Protein AF-A0A7S0C052-F1 (afdb_monomer_lite)

Sequence (127 aa):
AEIGPYPDGGSNPVVGLGNVLLSPSGTVQAVALDDGVLMFHAMLEGLEPNCVKCGVHIHEGVESCDDADGIGDHWFETLETVDRIDPWATEKSTYSTDDSGKADHRFYVYNGYDYEDNLDHVIVVHG

Organism: NCBI:txid420281

Secondary structure (DSSP, 8-state):
----PPP-SSS---SSSSS-----EEEEEEEE-GGGEEEEEEEEESSPTT-SSEEEEEES--S-SS-GGGT-SB-----TTS----GGGSTTSEE---TTS-EEEEEEEE-S--TGGGSSPEEEE--

Foldseek 3Di:
DADFAQADPDDDDDDEDPDDDFGKHDDWDWDFDPQQKTKIWDWIASAYAFDDFWAKFWFPAQADSNDNVRRHGGQADDDPVDPDDDQRPDSQRGWTHHRRRTTTDIGMTRRRDGPVSRHRIDMHIGD

pLDDT: mean 78.45, std 17.57, range [34.09, 95.25]

Structure (mmCIF, N/CA/C/O backbone):
data_AF-A0A7S0C052-F1
#
_entry.id   AF-A0A7S0C052-F1
#
loop_
_atom_site.group_PDB
_atom_site.id
_atom_site.type_symbol
_atom_site.label_atom_id
_atom_site.label_alt_id
_atom_site.label_comp_id
_atom_site.label_asym_id
_atom_site.label_entity_id
_atom_site.label_seq_id
_atom_site.pdbx_PDB_ins_code
_atom_site.Cartn_x
_atom_site.Cartn_y
_atom_site.Cartn_z
_atom_site.occupancy
_atom_site.B_iso_or_equiv
_atom_site.auth_seq_id
_atom_site.auth_comp_id
_atom_site.auth_asym_id
_atom_site.auth_atom_id
_atom_site.pdbx_PDB_model_num
ATOM 1 N N . ALA A 1 1 ? 4.801 -10.455 3.464 1.00 45.28 1 ALA A N 1
ATOM 2 C CA . ALA A 1 1 ? 5.166 -9.300 4.297 1.00 45.28 1 ALA A CA 1
ATOM 3 C C . ALA A 1 1 ? 4.526 -9.467 5.667 1.00 45.28 1 ALA A C 1
ATOM 5 O O . ALA A 1 1 ? 3.357 -9.845 5.729 1.00 45.28 1 ALA A O 1
ATOM 6 N N . GLU A 1 2 ? 5.291 -9.269 6.738 1.00 40.38 2 GLU A N 1
ATOM 7 C CA . GLU A 1 2 ? 4.718 -9.092 8.075 1.00 40.38 2 GLU A CA 1
ATOM 8 C C . GLU A 1 2 ? 4.152 -7.672 8.179 1.00 40.38 2 GLU A C 1
ATOM 10 O O . GLU A 1 2 ? 4.703 -6.743 7.595 1.00 40.38 2 GLU A O 1
ATOM 15 N N . ILE A 1 3 ? 3.014 -7.517 8.856 1.00 44.84 3 ILE A N 1
ATOM 16 C CA . ILE A 1 3 ? 2.406 -6.208 9.106 1.00 44.84 3 ILE A CA 1
ATOM 17 C C . ILE A 1 3 ? 2.818 -5.786 10.507 1.00 44.84 3 ILE A C 1
ATOM 19 O O . ILE A 1 3 ? 2.492 -6.478 11.472 1.00 44.84 3 ILE A O 1
ATOM 23 N N . GLY A 1 4 ? 3.498 -4.651 10.606 1.00 44.56 4 GLY A N 1
ATOM 24 C CA . GLY A 1 4 ? 3.845 -4.005 11.865 1.00 44.56 4 GLY A CA 1
ATOM 25 C C . GLY A 1 4 ? 3.458 -2.524 11.843 1.00 44.56 4 GLY A C 1
ATOM 26 O O . GLY A 1 4 ? 3.250 -1.964 10.764 1.00 44.56 4 GLY A O 1
ATOM 27 N N . PRO A 1 5 ? 3.315 -1.881 13.015 1.00 48.06 5 PRO A N 1
ATOM 28 C CA . PRO A 1 5 ? 3.199 -0.427 13.080 1.00 48.06 5 PRO A CA 1
ATOM 29 C C . PRO A 1 5 ? 4.426 0.224 12.425 1.00 48.06 5 PRO A C 1
ATOM 31 O O . PRO A 1 5 ? 5.529 -0.303 12.551 1.00 48.06 5 PRO A O 1
ATOM 34 N N . TYR A 1 6 ? 4.237 1.362 11.743 1.00 50.16 6 TYR A N 1
ATOM 35 C CA . TYR A 1 6 ? 5.368 2.123 11.211 1.00 50.16 6 TYR A CA 1
ATOM 36 C C . TYR A 1 6 ? 6.294 2.519 12.374 1.00 50.16 6 TYR A C 1
ATOM 38 O O . TYR A 1 6 ? 5.812 3.131 13.332 1.00 50.16 6 TYR A O 1
ATOM 46 N N . PRO A 1 7 ? 7.585 2.175 12.317 1.00 50.94 7 PRO A N 1
ATOM 47 C CA . PRO A 1 7 ? 8.545 2.506 13.353 1.00 50.94 7 PRO A CA 1
ATOM 48 C C . PRO A 1 7 ? 8.723 4.021 13.370 1.00 50.94 7 PRO A C 1
ATOM 50 O O . PRO A 1 7 ? 8.996 4.662 12.362 1.00 50.94 7 PRO A O 1
ATOM 53 N N . ASP A 1 8 ? 8.498 4.628 14.520 1.00 54.22 8 ASP A N 1
ATOM 54 C CA . ASP A 1 8 ? 8.574 6.062 14.726 1.00 54.22 8 ASP A CA 1
ATOM 55 C C . ASP A 1 8 ? 10.021 6.450 15.065 1.00 54.22 8 ASP A C 1
ATOM 57 O O . ASP A 1 8 ? 10.508 6.246 16.180 1.00 54.22 8 ASP A O 1
ATOM 61 N N . GLY A 1 9 ? 10.724 6.999 14.068 1.00 43.94 9 GLY A N 1
ATOM 62 C CA . GLY A 1 9 ? 12.088 7.527 14.160 1.00 43.94 9 GLY A CA 1
ATOM 63 C C . GLY A 1 9 ? 12.183 8.723 15.111 1.00 43.94 9 GLY A C 1
ATOM 64 O O . GLY A 1 9 ? 12.281 9.873 14.693 1.00 43.94 9 GLY A O 1
ATOM 65 N N . GLY A 1 10 ? 12.138 8.449 16.415 1.00 35.25 10 GLY A N 1
ATOM 66 C CA . GLY A 1 10 ? 12.332 9.423 17.485 1.00 35.25 10 GLY A CA 1
ATOM 67 C C . GLY A 1 10 ? 11.076 9.709 18.309 1.00 35.25 10 GLY A C 1
ATOM 68 O O . GLY A 1 10 ? 10.220 10.495 17.924 1.00 35.25 10 GLY A O 1
ATOM 69 N N . SER A 1 11 ? 11.050 9.153 19.526 1.00 34.09 11 SER A N 1
ATOM 70 C CA . SER A 1 11 ? 10.137 9.488 20.635 1.00 34.09 11 SER A CA 1
ATOM 71 C C . SER A 1 11 ? 8.634 9.473 20.310 1.00 34.09 11 SER A C 1
ATOM 73 O O . SER A 1 11 ? 8.042 10.517 20.054 1.00 34.09 11 SER A O 1
ATOM 75 N N . ASN A 1 12 ? 8.022 8.292 20.460 1.00 36.22 12 ASN A N 1
ATOM 76 C CA . ASN A 1 12 ? 6.583 8.061 20.674 1.00 36.22 12 ASN A CA 1
ATOM 77 C C . ASN A 1 12 ? 5.892 9.231 21.430 1.00 36.22 12 ASN A C 1
ATOM 79 O O . ASN A 1 12 ? 6.453 9.751 22.405 1.00 36.22 12 ASN A O 1
ATOM 83 N N . PRO A 1 13 ? 4.637 9.575 21.087 1.00 46.03 13 PRO A N 1
ATOM 84 C CA . PRO A 1 13 ? 3.586 8.568 21.074 1.00 46.03 13 PRO A CA 1
ATOM 85 C C . PRO A 1 13 ? 2.704 8.576 19.814 1.00 46.03 13 PRO A C 1
ATOM 87 O O . PRO A 1 13 ? 2.248 9.632 19.396 1.00 46.03 13 PRO A O 1
ATOM 90 N N . VAL A 1 14 ? 2.300 7.379 19.377 1.00 42.34 14 VAL A N 1
ATOM 91 C CA . VAL A 1 14 ? 0.895 7.098 19.020 1.00 42.34 14 VAL A CA 1
ATOM 92 C C . VAL A 1 14 ? 0.396 7.674 17.684 1.00 42.34 14 VAL A C 1
ATOM 94 O O . VAL A 1 14 ? 0.120 8.862 17.543 1.00 42.34 14 VAL A O 1
ATOM 97 N N . VAL A 1 15 ? 0.115 6.781 16.735 1.00 43.28 15 VAL A N 1
ATOM 98 C CA . VAL A 1 15 ? -0.921 7.036 15.727 1.00 43.28 15 VAL A CA 1
ATOM 99 C C . VAL A 1 15 ? -2.267 6.849 16.429 1.00 43.28 15 VAL A C 1
ATOM 101 O O . VAL A 1 15 ? -2.585 5.751 16.877 1.00 43.28 15 VAL A O 1
ATOM 104 N N . GLY A 1 16 ? -2.997 7.941 16.636 1.00 38.16 16 GLY A N 1
ATOM 105 C CA . GLY A 1 16 ? -4.304 7.959 17.287 1.00 38.16 16 GLY A CA 1
ATOM 106 C C . GLY A 1 16 ? -4.496 9.189 18.170 1.00 38.16 16 GLY A C 1
ATOM 107 O O . GLY A 1 16 ? -3.617 9.591 18.933 1.00 38.16 16 GLY A O 1
ATOM 108 N N . LEU A 1 17 ? -5.672 9.803 18.101 1.00 40.25 17 LEU A N 1
ATOM 109 C CA . LEU A 1 17 ? -6.071 10.890 18.996 1.00 40.25 17 LEU A CA 1
ATOM 110 C C . LEU A 1 17 ? -5.983 10.465 20.484 1.00 40.25 17 LEU A C 1
ATOM 112 O O . LEU A 1 17 ? -6.937 9.960 21.066 1.00 40.25 17 LEU A O 1
ATOM 116 N N . GLY A 1 18 ? -4.831 10.723 21.112 1.00 39.97 18 GLY A N 1
ATOM 117 C CA . GLY A 1 18 ? -4.576 10.613 22.550 1.00 39.97 18 GLY A CA 1
ATOM 118 C C . GLY A 1 18 ? -4.208 9.214 23.046 1.00 39.97 18 GLY A C 1
ATOM 119 O O . GLY A 1 18 ? -5.084 8.402 23.266 1.00 39.97 18 GLY A O 1
ATOM 120 N N . ASN A 1 19 ? -2.929 8.971 23.351 1.00 46.75 19 ASN A N 1
ATOM 121 C CA . ASN A 1 19 ? -2.404 7.896 24.220 1.00 46.75 19 ASN A CA 1
ATOM 122 C C . ASN A 1 19 ? -2.928 6.447 24.031 1.00 46.75 19 ASN A C 1
ATOM 124 O O . ASN A 1 19 ? -2.656 5.598 24.883 1.00 46.75 19 ASN A O 1
ATOM 128 N N . VAL A 1 20 ? -3.647 6.126 22.955 1.00 54.19 20 VAL A N 1
ATOM 129 C CA . VAL A 1 20 ? -4.078 4.762 22.645 1.00 54.19 20 VAL A CA 1
ATOM 130 C C . VAL A 1 20 ? -2.957 4.097 21.863 1.00 54.19 20 VAL A C 1
ATOM 132 O O . VAL A 1 20 ? -2.697 4.449 20.720 1.00 54.19 20 VAL A O 1
ATOM 135 N N . LEU A 1 21 ? -2.281 3.130 22.480 1.00 63.44 21 LEU A N 1
ATOM 136 C CA . LEU A 1 21 ? -1.395 2.241 21.738 1.00 63.44 21 LEU A CA 1
ATOM 137 C C . LEU A 1 21 ? -2.262 1.396 20.802 1.00 63.44 21 LEU A C 1
ATOM 139 O O . LEU A 1 21 ? -3.014 0.535 21.264 1.00 63.44 21 LEU A O 1
ATOM 143 N N . LEU A 1 22 ? -2.184 1.673 19.503 1.00 73.44 22 LEU A N 1
ATOM 144 C CA . LEU A 1 22 ? -2.759 0.808 18.484 1.00 73.44 22 LEU A CA 1
ATOM 145 C C . LEU A 1 22 ? -1.912 -0.458 18.347 1.00 73.44 22 LEU A C 1
ATOM 147 O O . LEU A 1 22 ? -0.721 -0.488 18.658 1.00 73.44 22 LEU A O 1
ATOM 151 N N . SER A 1 23 ? -2.539 -1.533 17.892 1.00 82.44 23 SER A N 1
ATOM 152 C CA . SER A 1 23 ? -1.848 -2.783 17.576 1.00 82.44 23 SER A CA 1
ATOM 153 C C . SER A 1 23 ? -2.402 -3.308 16.259 1.00 82.44 23 SER A C 1
ATOM 155 O O . SER A 1 23 ? -3.196 -4.253 16.274 1.00 82.44 23 SER A O 1
ATOM 157 N N . PRO A 1 24 ? -2.044 -2.657 15.133 1.00 85.75 24 PRO A N 1
ATOM 158 C CA . PRO A 1 24 ? -2.483 -3.087 13.819 1.00 85.75 24 PRO A CA 1
ATOM 159 C C . PRO A 1 24 ? -2.109 -4.547 13.581 1.00 85.75 24 PRO A C 1
ATOM 161 O O . PRO A 1 24 ? -0.987 -4.969 13.858 1.00 85.75 24 PRO A O 1
ATOM 164 N N . SER A 1 25 ? -3.052 -5.323 13.067 1.00 86.25 25 SER A N 1
ATOM 165 C CA . SER A 1 25 ? -2.821 -6.706 12.658 1.00 86.25 25 SER A CA 1
ATOM 166 C C . SER A 1 25 ? -3.741 -7.076 11.499 1.00 86.25 25 SER A C 1
ATOM 168 O O . SER A 1 25 ? -4.698 -6.359 11.200 1.00 86.25 25 SER A O 1
ATOM 170 N N . GLY A 1 26 ? -3.441 -8.183 10.820 1.00 88.19 26 GLY A N 1
ATOM 171 C CA . GLY A 1 26 ? -4.248 -8.684 9.714 1.00 88.19 26 GLY A CA 1
ATOM 172 C C . GLY A 1 26 ? -3.402 -9.146 8.536 1.00 88.19 26 GLY A C 1
ATOM 173 O O . GLY A 1 26 ? -2.309 -9.682 8.716 1.00 88.19 26 GLY A O 1
ATOM 174 N N . THR A 1 27 ? -3.918 -8.953 7.324 1.00 87.88 27 THR A N 1
ATOM 175 C CA . THR A 1 27 ? -3.244 -9.336 6.077 1.00 87.88 27 THR A CA 1
ATOM 176 C C . THR A 1 27 ? -3.379 -8.248 5.023 1.00 87.88 27 THR A C 1
ATOM 178 O O . THR A 1 27 ? -4.488 -7.774 4.771 1.00 87.88 27 THR A O 1
ATOM 181 N N . VAL A 1 28 ? -2.280 -7.939 4.337 1.00 88.19 28 VAL A N 1
ATOM 182 C CA . VAL A 1 28 ? -2.282 -7.206 3.073 1.00 88.19 28 VAL A CA 1
ATOM 183 C C . VAL A 1 28 ? -1.739 -8.140 2.008 1.00 88.19 28 VAL A C 1
ATOM 185 O O . VAL A 1 28 ? -0.677 -8.739 2.166 1.00 88.19 28 VAL A O 1
ATOM 188 N N . GLN A 1 29 ? -2.496 -8.283 0.931 1.00 89.25 29 GLN A N 1
ATOM 189 C CA . GLN A 1 29 ? -2.075 -8.985 -0.269 1.00 89.25 29 GLN A CA 1
ATOM 190 C C . GLN A 1 29 ? -1.895 -7.958 -1.378 1.00 89.25 29 GLN A C 1
ATOM 192 O O . GLN A 1 29 ? -2.829 -7.213 -1.671 1.00 89.25 29 GLN A O 1
ATOM 197 N N . ALA A 1 30 ? -0.715 -7.949 -1.989 1.00 89.81 30 ALA A N 1
ATOM 198 C CA . ALA A 1 30 ? -0.450 -7.259 -3.240 1.00 89.81 30 ALA A CA 1
ATOM 199 C C . ALA A 1 30 ? -0.251 -8.323 -4.322 1.00 89.81 30 ALA A C 1
ATOM 201 O O . ALA A 1 30 ? 0.596 -9.207 -4.190 1.00 89.81 30 ALA A O 1
ATOM 202 N N . VAL A 1 31 ? -1.073 -8.276 -5.364 1.00 90.38 31 VAL A N 1
ATOM 203 C CA . VAL A 1 31 ? -0.979 -9.183 -6.508 1.00 90.38 31 VAL A CA 1
ATOM 204 C C . VAL A 1 31 ? -0.540 -8.369 -7.708 1.00 90.38 31 VAL A C 1
ATOM 206 O O . VAL A 1 31 ? -1.284 -7.492 -8.150 1.00 90.38 31 VAL A O 1
ATOM 209 N N . ALA A 1 32 ? 0.648 -8.672 -8.226 1.00 89.81 32 ALA A N 1
ATOM 210 C CA . ALA A 1 32 ? 1.107 -8.109 -9.484 1.00 89.81 32 ALA A CA 1
ATOM 211 C C . ALA A 1 32 ? 0.281 -8.666 -10.644 1.00 89.81 32 ALA A C 1
ATOM 213 O O . ALA A 1 32 ? 0.086 -9.876 -10.776 1.00 89.81 32 ALA A O 1
ATOM 214 N N . LEU A 1 33 ? -0.244 -7.749 -11.443 1.00 89.12 33 LEU A N 1
ATOM 215 C CA . LEU A 1 33 ? -0.929 -7.999 -12.698 1.00 89.12 33 LEU A CA 1
ATOM 216 C C . LEU A 1 33 ? -0.009 -7.573 -13.849 1.00 89.12 33 LEU A C 1
ATOM 218 O O . LEU A 1 33 ? 1.101 -7.087 -13.631 1.00 89.12 33 LEU A O 1
ATOM 222 N N . ASP A 1 34 ? -0.485 -7.740 -15.079 1.00 82.88 34 ASP A N 1
ATOM 223 C CA . ASP A 1 34 ? 0.245 -7.283 -16.260 1.00 82.88 34 ASP A CA 1
ATOM 224 C C . ASP A 1 34 ? 0.419 -5.749 -16.263 1.00 82.88 34 ASP A C 1
ATOM 226 O O . ASP A 1 34 ? -0.367 -5.006 -15.664 1.00 82.88 34 ASP A O 1
ATOM 230 N N . ASP A 1 35 ? 1.446 -5.282 -16.978 1.00 84.50 35 ASP A N 1
ATOM 231 C CA . ASP A 1 35 ? 1.717 -3.865 -17.252 1.00 84.50 35 ASP A CA 1
ATOM 232 C C . ASP A 1 35 ? 1.860 -2.974 -15.998 1.00 84.50 35 ASP A C 1
ATOM 234 O O . ASP A 1 35 ? 1.374 -1.845 -15.979 1.00 84.50 35 ASP A O 1
ATOM 238 N N . GLY A 1 36 ? 2.516 -3.452 -14.934 1.00 88.12 36 GLY A N 1
ATOM 239 C CA . GLY A 1 36 ? 2.884 -2.612 -13.782 1.00 88.12 36 GLY A CA 1
ATOM 240 C C . GLY A 1 36 ? 1.722 -2.225 -12.858 1.00 88.12 36 GLY A C 1
ATOM 241 O O . GLY A 1 36 ? 1.790 -1.218 -12.142 1.00 88.12 36 GLY A O 1
ATOM 242 N N . VAL A 1 37 ? 0.625 -2.986 -12.908 1.00 90.94 37 VAL A N 1
ATOM 243 C CA . VAL A 1 37 ? -0.557 -2.796 -12.061 1.00 90.94 37 VAL A CA 1
ATOM 244 C C . VAL A 1 37 ? -0.547 -3.790 -10.906 1.00 90.94 37 VAL A C 1
ATOM 246 O O . VAL A 1 37 ? -0.350 -4.984 -11.097 1.00 90.94 37 VAL A O 1
ATOM 249 N N . LEU A 1 38 ? -0.867 -3.311 -9.707 1.00 92.50 38 LEU A N 1
ATOM 250 C CA . LEU A 1 38 ? -1.073 -4.123 -8.516 1.00 92.50 38 LEU A CA 1
ATOM 251 C C . LEU A 1 38 ? -2.547 -4.114 -8.105 1.00 92.50 38 LEU A C 1
ATOM 253 O O . LEU A 1 38 ? -3.205 -3.070 -8.121 1.00 92.50 38 LEU A O 1
ATOM 257 N N . MET A 1 39 ? -3.051 -5.271 -7.679 1.00 92.00 39 MET A N 1
ATOM 258 C CA . MET A 1 39 ? -4.289 -5.380 -6.908 1.00 92.00 39 MET A CA 1
ATOM 259 C C . MET A 1 39 ? -3.946 -5.524 -5.430 1.00 92.00 39 MET A C 1
ATOM 261 O O . MET A 1 39 ? -3.266 -6.472 -5.040 1.00 92.00 39 MET A O 1
ATOM 265 N N . PHE A 1 40 ? -4.448 -4.597 -4.621 1.00 91.12 40 PHE A N 1
ATOM 266 C CA . PHE A 1 40 ? -4.340 -4.642 -3.171 1.00 91.12 40 PHE A CA 1
ATOM 267 C C . PHE A 1 40 ? -5.618 -5.179 -2.548 1.00 91.12 40 PHE A C 1
ATOM 269 O O . PHE A 1 40 ? -6.722 -4.753 -2.895 1.00 91.12 40 PHE A O 1
ATOM 276 N N . HIS A 1 41 ? -5.459 -6.053 -1.559 1.00 92.25 41 HIS A N 1
ATOM 277 C CA . HIS A 1 41 ? -6.515 -6.431 -0.630 1.00 92.25 41 HIS A CA 1
ATOM 278 C C . HIS A 1 41 ? -5.983 -6.379 0.802 1.00 92.25 41 HIS A C 1
ATOM 280 O O . HIS A 1 41 ? -5.152 -7.199 1.189 1.00 92.25 41 HIS A O 1
ATOM 286 N N . ALA A 1 42 ? -6.472 -5.413 1.578 1.00 89.81 42 ALA A N 1
ATOM 287 C CA . ALA A 1 42 ? -6.138 -5.226 2.982 1.00 89.81 42 ALA A CA 1
ATOM 288 C C . ALA A 1 42 ? -7.325 -5.632 3.864 1.00 89.81 42 ALA A C 1
ATOM 290 O O . ALA A 1 42 ? -8.417 -5.085 3.725 1.00 89.81 42 ALA A O 1
ATOM 291 N N . MET A 1 43 ? -7.098 -6.580 4.771 1.00 92.69 43 MET A N 1
ATOM 292 C CA . MET A 1 43 ? -8.020 -6.958 5.844 1.00 92.69 43 MET A CA 1
ATOM 293 C C . MET A 1 43 ? -7.299 -6.723 7.162 1.00 92.69 43 MET A C 1
ATOM 295 O O . MET A 1 43 ? -6.381 -7.474 7.492 1.00 92.69 43 MET A O 1
ATOM 299 N N . LEU A 1 44 ? -7.672 -5.662 7.871 1.00 91.06 44 LEU A N 1
ATOM 300 C CA . LEU A 1 44 ? -6.919 -5.132 9.003 1.00 91.06 44 LEU A CA 1
ATOM 301 C C . LEU A 1 44 ? -7.831 -4.867 10.200 1.00 91.06 44 LEU A C 1
ATOM 303 O O . LEU A 1 44 ? -9.010 -4.540 10.043 1.00 91.06 44 LEU A O 1
ATOM 307 N N . GLU A 1 45 ? -7.265 -4.964 11.395 1.00 91.75 45 GLU A N 1
ATOM 308 C CA . GLU A 1 45 ? -7.909 -4.601 12.654 1.00 91.75 45 GLU A CA 1
ATOM 309 C C . GLU A 1 45 ? -6.907 -3.993 13.640 1.00 91.75 45 GLU A C 1
ATOM 311 O O . GLU A 1 45 ? -5.695 -4.058 13.431 1.00 91.75 45 GLU A O 1
ATOM 316 N N . GLY A 1 46 ? -7.413 -3.390 14.719 1.00 88.56 46 GLY A N 1
ATOM 317 C CA . GLY A 1 46 ? -6.572 -2.709 15.710 1.00 88.56 46 GLY A CA 1
ATOM 318 C C . GLY A 1 46 ? -6.031 -1.359 15.227 1.00 88.56 46 GLY A C 1
ATOM 319 O O . GLY A 1 46 ? -5.035 -0.880 15.769 1.00 88.56 46 GLY A O 1
ATOM 320 N N . LEU A 1 47 ? -6.675 -0.778 14.209 1.00 88.62 47 LEU A N 1
ATOM 321 C CA . LEU A 1 47 ? -6.369 0.526 13.621 1.00 88.62 47 LEU A CA 1
ATOM 322 C C . LEU A 1 47 ? -7.118 1.655 14.346 1.00 88.62 47 LEU A C 1
ATOM 324 O O . LEU A 1 47 ? -8.004 1.398 15.164 1.00 88.62 47 LEU A O 1
ATOM 328 N N . GLU A 1 48 ? -6.803 2.910 14.012 1.00 88.69 48 GLU A N 1
ATOM 329 C CA . GLU A 1 48 ? -7.563 4.064 14.499 1.00 88.69 48 GLU A CA 1
ATOM 330 C C . GLU A 1 48 ? -9.032 3.948 14.050 1.00 88.69 48 GLU A C 1
ATOM 332 O O . GLU A 1 48 ? -9.284 3.794 12.851 1.00 88.69 48 GLU A O 1
ATOM 337 N N . PRO A 1 49 ? -10.018 3.988 14.968 1.00 90.38 49 PRO A N 1
ATOM 338 C CA . PRO A 1 49 ? -11.429 3.929 14.599 1.00 90.38 49 PRO A CA 1
ATOM 339 C C . PRO A 1 49 ? -11.892 5.142 13.793 1.00 90.38 49 PRO A C 1
ATOM 341 O O . PRO A 1 49 ? -11.561 6.279 14.121 1.00 90.38 49 PRO A O 1
ATOM 344 N N . ASN A 1 50 ? -12.771 4.911 12.818 1.00 90.94 50 ASN A N 1
ATOM 345 C CA . ASN A 1 50 ? -13.333 5.936 11.930 1.00 90.94 50 ASN A CA 1
ATOM 346 C C . ASN A 1 50 ? -12.289 6.733 11.130 1.00 90.94 50 ASN A C 1
ATOM 348 O O . ASN A 1 50 ? -12.555 7.877 10.749 1.00 90.94 50 ASN A O 1
ATOM 352 N N . CYS A 1 51 ? -11.120 6.155 10.856 1.00 90.25 51 CYS A N 1
ATOM 353 C CA . CYS A 1 51 ? -10.192 6.765 9.925 1.00 90.25 51 CYS A CA 1
ATOM 354 C C . CYS A 1 51 ? -10.837 6.874 8.541 1.00 90.25 51 CYS A C 1
ATOM 356 O O . CYS A 1 51 ? -11.477 5.939 8.048 1.00 90.25 51 CYS A O 1
ATOM 358 N N . VAL A 1 52 ? -10.634 8.022 7.902 1.00 90.94 52 VAL A N 1
ATOM 359 C CA . VAL A 1 52 ? -11.083 8.298 6.543 1.00 90.94 52 VAL A CA 1
ATOM 360 C C . VAL A 1 52 ? -9.861 8.590 5.690 1.00 90.94 52 VAL A C 1
ATOM 362 O O . VAL A 1 52 ? -9.177 9.580 5.935 1.00 90.94 52 VAL A O 1
ATOM 365 N N . LYS A 1 53 ? -9.649 7.775 4.651 1.00 89.06 53 LYS A N 1
ATOM 366 C CA . LYS A 1 53 ? -8.539 7.920 3.693 1.00 89.06 53 LYS A CA 1
ATOM 367 C C . LYS A 1 53 ? -7.142 7.769 4.324 1.00 89.06 53 LYS A C 1
ATOM 369 O O . LYS A 1 53 ? -6.207 8.466 3.943 1.00 89.06 53 LYS A O 1
ATOM 374 N N . CYS A 1 54 ? -7.008 6.835 5.259 1.00 89.88 54 CYS A N 1
ATOM 375 C CA . CYS A 1 54 ? -5.721 6.364 5.767 1.00 89.88 54 CYS A CA 1
ATOM 376 C C . CYS A 1 54 ? -4.873 5.758 4.638 1.00 89.88 54 CYS A C 1
ATOM 378 O O . CYS A 1 54 ? -5.417 5.039 3.807 1.00 89.88 54 CYS A O 1
ATOM 380 N N . GLY A 1 55 ? -3.562 5.999 4.597 1.00 87.94 55 GLY A N 1
ATOM 381 C CA . GLY A 1 55 ? -2.692 5.539 3.501 1.00 87.94 55 GLY A CA 1
ATOM 382 C C . GLY A 1 55 ? -2.253 4.073 3.606 1.00 87.94 55 GLY A C 1
ATOM 383 O O . GLY A 1 55 ? -2.035 3.566 4.705 1.00 87.94 55 GLY A O 1
ATOM 384 N N . VAL A 1 56 ? -2.086 3.397 2.467 1.00 88.19 56 VAL A N 1
ATOM 385 C CA . VAL A 1 56 ? -1.448 2.071 2.366 1.00 88.19 56 VAL A CA 1
ATOM 386 C C . VAL A 1 56 ? -0.541 2.002 1.136 1.00 88.19 56 VAL A C 1
ATOM 388 O O . VAL A 1 56 ? -1.017 2.086 0.002 1.00 88.19 56 VAL A O 1
ATOM 391 N N . HIS A 1 57 ? 0.769 1.870 1.354 1.00 89.44 57 HIS A N 1
ATOM 392 C CA . HIS A 1 57 ? 1.785 2.088 0.315 1.00 89.44 57 HIS A CA 1
ATOM 393 C C . HIS A 1 57 ? 2.874 1.013 0.341 1.00 89.44 57 HIS A C 1
ATOM 395 O O . HIS A 1 57 ? 3.144 0.444 1.397 1.00 89.44 57 HIS A O 1
ATOM 401 N N . ILE A 1 58 ? 3.524 0.769 -0.801 1.00 90.06 58 ILE A N 1
ATOM 402 C CA . ILE A 1 58 ? 4.817 0.067 -0.842 1.00 90.06 58 ILE A CA 1
ATOM 403 C C . ILE A 1 58 ? 5.924 1.112 -0.711 1.00 90.06 58 ILE A C 1
ATOM 405 O O . ILE A 1 58 ? 5.837 2.167 -1.339 1.00 90.06 58 ILE A O 1
ATOM 409 N N . HIS A 1 59 ? 6.954 0.817 0.073 1.00 89.06 59 HIS A N 1
ATOM 410 C CA . HIS A 1 59 ? 8.135 1.662 0.235 1.00 89.06 59 HIS A CA 1
ATOM 411 C C . HIS A 1 59 ? 9.415 0.973 -0.257 1.00 89.06 59 HIS A C 1
ATOM 413 O O . HIS A 1 59 ? 9.455 -0.242 -0.451 1.00 89.06 59 HIS A O 1
ATOM 419 N N . GLU A 1 60 ? 10.464 1.766 -0.469 1.00 88.69 60 GLU A N 1
ATOM 420 C CA . GLU A 1 60 ? 11.773 1.328 -0.973 1.00 88.69 60 GLU A CA 1
ATOM 421 C C . GLU A 1 60 ? 12.484 0.307 -0.067 1.00 88.69 60 GLU A C 1
ATOM 423 O O . GLU A 1 60 ? 13.312 -0.461 -0.550 1.00 88.69 60 GLU A O 1
ATOM 428 N N . GLY A 1 61 ? 12.171 0.273 1.229 1.00 82.25 61 GLY A N 1
ATOM 429 C CA . GLY A 1 61 ? 12.783 -0.622 2.208 1.00 82.25 61 GLY A CA 1
ATOM 430 C C . GLY A 1 61 ? 12.501 -2.095 1.916 1.00 82.25 61 GLY A C 1
ATOM 431 O O . GLY A 1 61 ? 11.373 -2.456 1.591 1.00 82.25 61 GLY A O 1
ATOM 432 N N . VAL A 1 62 ? 13.524 -2.944 2.059 1.00 73.50 62 VAL A N 1
ATOM 433 C CA . VAL A 1 62 ? 1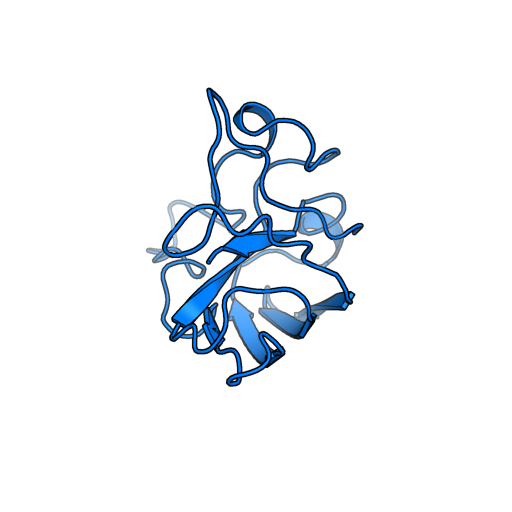3.530 -4.333 1.551 1.00 73.50 62 VAL A CA 1
ATOM 434 C C . VAL A 1 62 ? 13.544 -5.435 2.621 1.00 73.50 62 VAL A C 1
ATOM 436 O O . VAL A 1 62 ? 13.479 -6.613 2.288 1.00 73.50 62 VAL A O 1
ATOM 439 N N . GLU A 1 63 ? 13.693 -5.109 3.911 1.00 63.22 63 GLU A N 1
ATOM 440 C CA . GLU A 1 63 ? 13.951 -6.164 4.916 1.00 63.22 63 GLU A CA 1
ATOM 441 C C . GLU A 1 63 ? 13.327 -5.955 6.303 1.00 63.22 63 GLU A C 1
ATOM 443 O O . GLU A 1 63 ? 13.251 -6.916 7.070 1.00 63.22 63 GLU A O 1
ATOM 448 N N . SER A 1 64 ? 12.864 -4.755 6.669 1.00 68.94 64 SER A N 1
ATOM 449 C CA . SER A 1 64 ? 12.346 -4.525 8.023 1.00 68.94 64 SER A CA 1
ATOM 450 C C . SER A 1 64 ? 11.366 -3.355 8.101 1.00 68.94 64 SER A C 1
ATOM 452 O O . SER A 1 64 ? 11.559 -2.315 7.476 1.00 68.94 64 SER A O 1
ATOM 454 N N . CYS A 1 65 ? 10.328 -3.539 8.921 1.00 70.31 65 CYS A N 1
ATOM 455 C CA . CYS A 1 65 ? 9.444 -2.482 9.412 1.00 70.31 65 CYS A CA 1
ATOM 456 C C . CYS A 1 65 ? 9.843 -2.035 10.833 1.00 70.31 65 CYS A C 1
ATOM 458 O O . CYS A 1 65 ? 9.016 -1.481 11.543 1.00 70.31 65 CYS A O 1
ATOM 460 N N . ASP A 1 66 ? 11.064 -2.320 11.292 1.00 68.25 66 ASP A N 1
ATOM 461 C CA . ASP A 1 66 ? 11.506 -2.034 12.666 1.00 68.25 66 ASP A CA 1
ATOM 462 C C . ASP A 1 66 ? 12.260 -0.701 12.780 1.00 68.25 66 ASP A C 1
ATOM 464 O O . ASP A 1 66 ? 12.385 -0.160 13.879 1.00 68.25 66 ASP A O 1
ATOM 468 N N . ASP A 1 67 ? 12.759 -0.164 11.660 1.00 68.44 67 ASP A N 1
ATOM 469 C CA . ASP A 1 67 ? 13.498 1.100 11.600 1.00 68.44 67 ASP A CA 1
ATOM 470 C C . ASP A 1 67 ? 12.891 2.067 10.576 1.00 68.44 67 ASP A C 1
ATOM 472 O O . ASP A 1 67 ? 12.853 1.787 9.379 1.00 68.44 67 ASP A O 1
ATOM 476 N N . ALA A 1 68 ? 12.451 3.229 11.063 1.00 66.88 68 ALA A N 1
ATOM 477 C CA . ALA A 1 68 ? 11.843 4.294 10.267 1.00 66.88 68 ALA A CA 1
ATOM 478 C C . ALA A 1 68 ? 12.782 4.791 9.176 1.00 66.88 68 ALA A C 1
ATOM 480 O O . ALA A 1 68 ? 12.358 5.079 8.058 1.00 66.88 68 ALA A O 1
ATOM 481 N N . ASP A 1 69 ? 14.066 4.878 9.520 1.00 68.94 69 ASP A N 1
ATOM 482 C CA . ASP A 1 69 ? 15.089 5.451 8.660 1.00 68.94 69 ASP A CA 1
ATOM 483 C C . ASP A 1 69 ? 15.465 4.476 7.528 1.00 68.94 69 ASP A C 1
ATOM 485 O O . ASP A 1 69 ? 16.031 4.890 6.516 1.00 68.94 69 ASP A O 1
ATOM 489 N N . GLY A 1 70 ? 15.122 3.188 7.673 1.00 71.88 70 GLY A N 1
ATOM 490 C CA . GLY A 1 70 ? 15.379 2.129 6.695 1.00 71.88 70 GLY A CA 1
ATOM 491 C C . GLY A 1 70 ? 14.237 1.857 5.710 1.00 71.88 70 GLY A C 1
ATOM 492 O O . GLY A 1 70 ? 14.432 1.085 4.772 1.00 71.88 70 GLY A O 1
ATOM 493 N N . ILE A 1 71 ? 13.060 2.467 5.904 1.00 81.25 71 ILE A N 1
ATOM 494 C CA . ILE A 1 71 ? 11.883 2.226 5.053 1.00 81.25 71 ILE A CA 1
ATOM 495 C C . ILE A 1 71 ? 11.962 3.004 3.732 1.00 81.25 71 ILE A C 1
ATOM 497 O O . ILE A 1 71 ? 11.501 2.500 2.713 1.00 81.25 71 ILE A O 1
ATOM 501 N N . GLY A 1 72 ? 12.585 4.185 3.715 1.00 82.88 72 GLY A N 1
ATOM 502 C CA . GLY A 1 72 ? 12.731 4.994 2.498 1.00 82.88 72 GLY A CA 1
ATOM 503 C C . GLY A 1 72 ? 11.415 5.581 1.967 1.00 82.88 72 GLY A C 1
ATOM 504 O O . GLY A 1 72 ? 10.380 5.558 2.643 1.00 82.88 72 GLY A O 1
ATOM 505 N N . ASP A 1 73 ? 11.467 6.140 0.757 1.00 87.06 73 ASP A N 1
ATOM 506 C CA . ASP A 1 73 ? 10.318 6.790 0.115 1.00 87.06 73 ASP A CA 1
ATOM 507 C C . ASP A 1 73 ? 9.354 5.755 -0.501 1.00 87.06 73 ASP A C 1
ATOM 509 O O . ASP A 1 73 ? 9.519 4.539 -0.361 1.00 87.06 73 ASP A O 1
ATOM 513 N N . HIS A 1 74 ? 8.291 6.228 -1.153 1.00 90.75 74 HIS A N 1
ATOM 514 C CA . HIS A 1 74 ? 7.341 5.356 -1.832 1.00 90.75 74 HIS A CA 1
ATOM 515 C C . HIS A 1 74 ? 7.970 4.614 -3.024 1.00 90.75 74 HIS A C 1
ATOM 517 O O . HIS A 1 74 ? 8.631 5.210 -3.873 1.00 90.75 74 HIS A O 1
A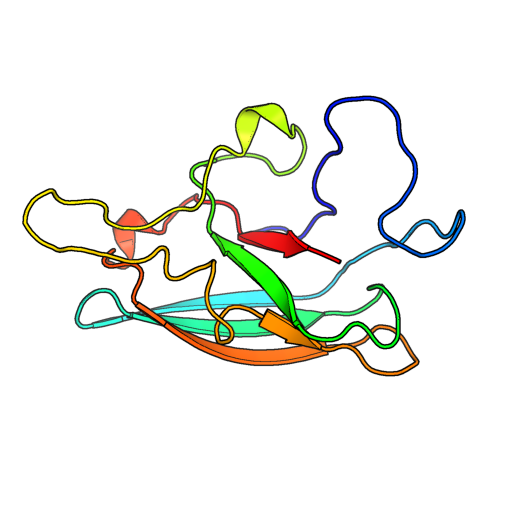TOM 523 N N . TRP A 1 75 ? 7.664 3.323 -3.154 1.00 91.50 75 TRP A N 1
ATOM 524 C CA . TRP A 1 75 ? 8.171 2.465 -4.222 1.00 91.50 75 TRP A CA 1
ATOM 525 C C . TRP A 1 75 ? 7.307 2.537 -5.483 1.00 91.50 75 TRP A C 1
ATOM 527 O O . TRP A 1 75 ? 6.209 1.973 -5.550 1.00 91.50 75 TRP A O 1
ATOM 537 N N . PHE A 1 76 ? 7.788 3.238 -6.505 1.00 91.50 76 PHE A N 1
ATOM 538 C CA . PHE A 1 76 ? 7.173 3.269 -7.834 1.00 91.50 76 PHE A CA 1
ATOM 539 C C . PHE A 1 76 ? 8.197 3.618 -8.921 1.00 91.50 76 PHE A C 1
ATOM 541 O O . PHE A 1 76 ? 9.264 4.165 -8.648 1.00 91.50 76 PHE A O 1
ATOM 548 N N . GLU A 1 77 ? 7.875 3.275 -10.165 1.00 88.00 77 GLU A N 1
ATOM 549 C CA . GLU A 1 77 ? 8.693 3.543 -11.343 1.00 88.00 77 GLU A CA 1
ATOM 550 C C . GLU A 1 77 ? 8.750 5.055 -11.627 1.00 88.00 77 GLU A C 1
ATOM 552 O O . GLU A 1 77 ? 7.733 5.690 -11.926 1.00 88.00 77 GLU A O 1
ATOM 557 N N . THR A 1 78 ? 9.955 5.630 -11.574 1.00 76.50 78 THR A N 1
ATOM 558 C CA . THR A 1 78 ? 10.214 7.079 -11.717 1.00 76.50 78 THR A CA 1
ATOM 559 C C . THR A 1 78 ? 10.886 7.472 -13.041 1.00 76.50 78 THR A C 1
ATOM 561 O O . THR A 1 78 ? 11.459 8.557 -13.143 1.00 76.50 78 THR A O 1
ATOM 564 N N . LEU A 1 79 ? 10.846 6.618 -14.075 1.00 66.44 79 LEU A N 1
ATOM 565 C CA . LEU A 1 79 ? 11.566 6.860 -15.336 1.00 66.44 79 LEU A CA 1
ATOM 566 C C . LEU A 1 79 ? 11.281 8.250 -15.939 1.00 66.44 79 LEU A C 1
ATOM 568 O O . LEU A 1 79 ? 10.131 8.617 -16.166 1.00 66.44 79 LEU A O 1
ATOM 572 N N . GLU A 1 80 ? 12.348 8.962 -16.332 1.00 55.91 80 GLU A N 1
ATOM 573 C CA . GLU A 1 80 ? 12.322 10.353 -16.837 1.00 55.91 80 GLU A CA 1
ATOM 574 C C . GLU A 1 80 ? 11.401 10.612 -18.050 1.00 55.91 80 GLU A C 1
ATOM 576 O O . GLU A 1 80 ? 11.146 11.759 -18.410 1.00 55.91 80 GLU A O 1
ATOM 581 N N . THR A 1 81 ? 10.913 9.565 -18.719 1.00 52.59 81 THR A N 1
ATOM 582 C CA . THR A 1 81 ? 10.053 9.683 -19.912 1.00 52.59 81 THR A CA 1
ATOM 583 C C . THR A 1 81 ? 8.559 9.710 -19.601 1.00 52.59 81 THR A C 1
ATOM 585 O O . THR A 1 81 ? 7.752 9.916 -20.511 1.00 52.59 81 THR A O 1
ATOM 588 N N . VAL A 1 82 ? 8.178 9.514 -18.339 1.00 55.50 82 VAL A N 1
ATOM 589 C CA . VAL A 1 82 ? 6.784 9.443 -17.913 1.00 55.50 82 VAL A CA 1
ATOM 590 C C . VAL A 1 82 ? 6.596 10.413 -16.752 1.00 55.50 82 VAL A C 1
ATOM 592 O O . VAL A 1 82 ? 7.104 10.176 -15.663 1.00 55.50 82 VAL A O 1
ATOM 595 N N . ASP A 1 83 ? 5.861 11.508 -16.973 1.00 53.75 83 ASP A N 1
ATOM 596 C CA . ASP A 1 83 ? 5.360 12.348 -15.879 1.00 53.75 83 ASP A CA 1
ATOM 597 C C . ASP A 1 83 ? 4.463 11.468 -14.999 1.00 53.75 83 ASP A C 1
ATOM 599 O O . ASP A 1 83 ? 3.281 11.264 -15.299 1.00 53.75 83 ASP A O 1
ATOM 603 N N . ARG A 1 84 ? 5.022 10.882 -13.941 1.00 64.75 84 ARG A N 1
ATOM 604 C CA . ARG A 1 84 ? 4.265 10.032 -13.027 1.00 64.75 84 ARG A CA 1
ATOM 605 C C . ARG A 1 84 ? 4.143 10.715 -11.683 1.00 64.75 84 ARG A C 1
ATOM 607 O O . ARG A 1 84 ? 5.069 10.795 -10.886 1.00 64.75 84 ARG A O 1
ATOM 614 N N . ILE A 1 85 ? 2.933 11.225 -11.484 1.00 81.44 85 ILE A N 1
ATOM 615 C CA . ILE A 1 85 ? 2.357 11.506 -10.177 1.00 81.44 85 ILE A CA 1
ATOM 616 C C . ILE A 1 85 ? 2.557 10.259 -9.319 1.00 81.44 85 ILE A C 1
ATOM 618 O O . ILE A 1 85 ? 2.217 9.160 -9.762 1.00 81.44 85 ILE A O 1
ATOM 622 N N . ASP A 1 86 ? 3.084 10.459 -8.117 1.00 88.38 86 ASP A N 1
ATOM 623 C CA . ASP A 1 86 ? 3.195 9.428 -7.096 1.00 88.38 86 ASP A CA 1
ATOM 624 C C . ASP A 1 86 ? 1.837 8.710 -6.935 1.00 88.38 86 ASP A C 1
ATOM 626 O O . ASP A 1 86 ? 0.849 9.337 -6.526 1.00 88.38 86 ASP A O 1
ATOM 630 N N . PRO A 1 87 ? 1.750 7.416 -7.291 1.00 89.31 87 PRO A N 1
ATOM 631 C CA . PRO A 1 87 ? 0.489 6.689 -7.279 1.00 89.31 87 PRO A CA 1
ATOM 632 C C . PRO A 1 87 ? -0.022 6.438 -5.854 1.00 89.31 87 PRO A C 1
ATOM 634 O O . PRO A 1 87 ? -1.223 6.223 -5.662 1.00 89.31 87 PRO A O 1
ATOM 637 N N . TRP A 1 88 ? 0.869 6.517 -4.866 1.00 90.44 88 TRP A N 1
ATOM 638 C CA . TRP A 1 88 ? 0.598 6.328 -3.447 1.00 90.44 88 TRP A CA 1
ATOM 639 C C . TRP A 1 88 ? 0.094 7.608 -2.776 1.00 90.44 88 TRP A C 1
ATOM 641 O O . TRP A 1 88 ? -0.610 7.545 -1.773 1.00 90.44 88 TRP A O 1
ATOM 651 N N . ALA A 1 89 ? 0.328 8.768 -3.391 1.00 86.00 89 ALA A N 1
ATOM 652 C CA . ALA A 1 89 ? -0.270 10.043 -2.996 1.00 86.00 89 ALA A CA 1
ATOM 653 C C . ALA A 1 89 ? -1.692 10.254 -3.567 1.00 86.00 89 ALA A C 1
ATOM 655 O O . ALA A 1 89 ? -2.216 11.374 -3.559 1.00 86.00 89 ALA A O 1
ATOM 656 N N . THR A 1 90 ? -2.328 9.206 -4.105 1.00 83.88 90 THR A N 1
ATOM 657 C CA . THR A 1 90 ? -3.666 9.295 -4.701 1.00 83.88 90 THR A CA 1
ATOM 658 C C . THR A 1 90 ? -4.756 8.836 -3.741 1.00 83.88 90 THR A C 1
ATOM 660 O O . THR A 1 90 ? -4.557 8.021 -2.854 1.00 83.88 90 THR A O 1
ATOM 663 N N . GLU A 1 91 ? -5.983 9.285 -3.986 1.00 82.38 91 GLU A N 1
ATOM 664 C CA . GLU A 1 91 ? -7.166 8.849 -3.229 1.00 82.38 91 GLU A CA 1
ATOM 665 C C . GLU A 1 91 ? -7.417 7.329 -3.290 1.00 82.38 91 GLU A C 1
ATOM 667 O O . GLU A 1 91 ? -8.166 6.791 -2.477 1.00 82.38 91 GLU A O 1
ATOM 672 N N . LYS A 1 92 ? -6.824 6.626 -4.264 1.00 83.50 92 LYS A N 1
ATOM 673 C CA . LYS A 1 92 ? -7.033 5.188 -4.465 1.00 83.50 92 LYS A CA 1
ATOM 674 C C . LYS A 1 92 ? -6.175 4.320 -3.552 1.00 83.50 92 LYS A C 1
ATOM 676 O O . LYS A 1 92 ? -6.594 3.208 -3.269 1.00 83.50 92 LYS A O 1
ATOM 681 N N . SER A 1 93 ? -5.018 4.800 -3.106 1.00 88.19 93 SER A N 1
ATOM 682 C CA . SER A 1 93 ? -4.095 4.090 -2.209 1.00 88.19 93 SER A CA 1
ATOM 683 C C . SER A 1 93 ? -4.449 4.306 -0.738 1.00 88.19 93 SER A C 1
ATOM 685 O O . SER A 1 93 ? -3.575 4.403 0.122 1.00 88.19 93 SER A O 1
ATOM 687 N N . THR A 1 94 ? -5.747 4.406 -0.444 1.00 90.56 94 THR A N 1
ATOM 688 C CA . THR A 1 94 ? -6.241 4.696 0.899 1.00 90.56 94 THR A CA 1
ATOM 689 C C . THR A 1 94 ? -7.267 3.674 1.364 1.00 90.56 94 THR A C 1
ATOM 691 O O . THR A 1 94 ? -7.937 3.041 0.556 1.00 90.56 94 THR A O 1
ATOM 694 N N . TYR A 1 95 ? -7.407 3.511 2.675 1.00 90.50 95 TYR A N 1
ATOM 695 C CA . TYR A 1 95 ? -8.442 2.716 3.319 1.00 90.50 95 TYR A CA 1
ATOM 696 C C . TYR A 1 95 ? -9.209 3.562 4.343 1.00 90.50 95 TYR A C 1
ATOM 698 O O . TYR A 1 95 ? -8.793 4.652 4.739 1.00 90.50 95 TYR A O 1
ATOM 706 N N . SER A 1 96 ? -10.355 3.046 4.778 1.00 94.00 96 SER A N 1
ATOM 707 C CA . SER A 1 96 ? -11.133 3.620 5.875 1.00 94.00 96 SER A CA 1
ATOM 708 C C . SER A 1 96 ? -11.466 2.529 6.875 1.00 94.00 96 SER A C 1
ATOM 710 O O . SER A 1 96 ? -11.609 1.3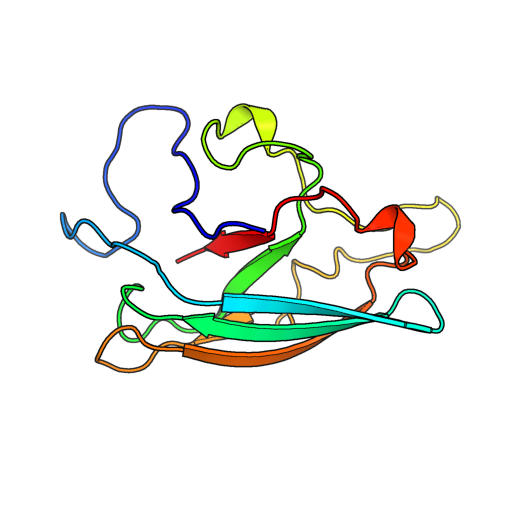63 6.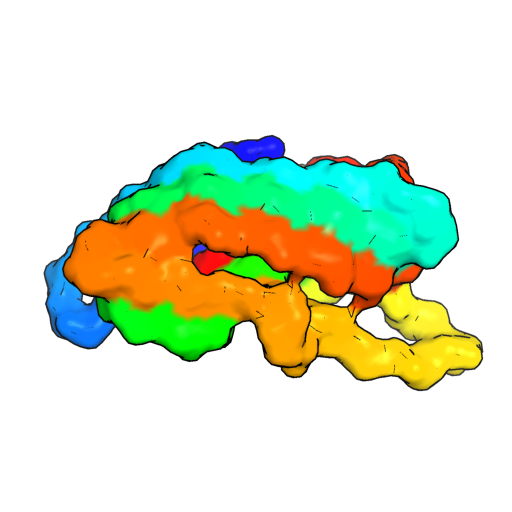492 1.00 94.00 96 SER A O 1
ATOM 712 N N . THR A 1 97 ? -11.612 2.912 8.136 1.00 94.50 97 THR A N 1
ATOM 713 C CA . THR A 1 97 ? -11.959 1.990 9.216 1.00 94.50 97 THR A CA 1
ATOM 714 C C . THR A 1 97 ? -13.369 2.247 9.731 1.00 94.50 97 THR A C 1
ATOM 716 O O . THR A 1 97 ? -13.896 3.358 9.638 1.00 94.50 97 THR A O 1
ATOM 719 N N . ASP A 1 98 ? -14.000 1.205 10.265 1.00 95.25 98 ASP A N 1
ATOM 720 C CA . ASP A 1 98 ? -15.246 1.340 11.015 1.00 95.25 98 ASP A CA 1
ATOM 721 C C . ASP A 1 98 ? -15.013 1.877 12.443 1.00 95.25 98 ASP A C 1
ATOM 723 O O . ASP A 1 98 ? -13.891 2.202 12.849 1.00 95.25 98 ASP A O 1
ATOM 727 N N . ASP A 1 99 ? -16.089 1.973 13.223 1.00 94.81 99 ASP A N 1
ATOM 728 C CA . ASP A 1 99 ? -16.064 2.441 14.613 1.00 94.81 99 ASP A CA 1
ATOM 729 C C . ASP A 1 99 ? -15.311 1.506 15.576 1.00 94.81 99 ASP A C 1
ATOM 731 O O . ASP A 1 99 ? -15.036 1.885 16.717 1.00 94.81 99 ASP A O 1
ATOM 735 N N . SER A 1 100 ? -14.935 0.314 15.112 1.00 92.88 100 SER A N 1
ATOM 736 C CA . SER A 1 100 ? -14.134 -0.671 15.834 1.00 92.88 100 SER A CA 1
ATOM 737 C C . SER A 1 100 ? -12.675 -0.735 15.368 1.00 92.88 100 SER A C 1
ATOM 739 O O . SER A 1 100 ? -11.912 -1.552 15.886 1.00 92.88 100 SER A O 1
ATOM 741 N N . GLY A 1 101 ? -12.267 0.119 14.421 1.00 92.06 101 GLY A N 1
ATOM 742 C CA . GLY A 1 101 ? -10.900 0.135 13.893 1.00 92.06 101 GLY A CA 1
ATOM 743 C C . GLY A 1 101 ? -10.609 -1.016 12.927 1.00 92.06 101 GLY A C 1
ATOM 744 O O . GLY A 1 101 ? -9.469 -1.477 12.850 1.00 92.06 101 GLY A O 1
ATOM 745 N N . LYS A 1 102 ? -11.629 -1.516 12.216 1.00 95.00 102 LYS A N 1
ATOM 746 C CA . LYS A 1 102 ? -11.484 -2.574 11.204 1.00 95.00 102 LYS A CA 1
ATOM 747 C C . LYS A 1 102 ? -11.589 -2.032 9.791 1.00 95.00 102 LYS A C 1
ATOM 749 O O . LYS A 1 102 ? -12.403 -1.151 9.528 1.00 95.00 102 LYS A O 1
ATOM 754 N N . ALA A 1 103 ? -10.818 -2.613 8.878 1.00 94.25 103 ALA A N 1
ATOM 755 C CA . ALA A 1 103 ? -10.844 -2.302 7.454 1.00 94.25 103 ALA A CA 1
ATOM 756 C C . ALA A 1 103 ? -10.868 -3.585 6.604 1.00 94.25 103 ALA A C 1
ATOM 758 O O . ALA A 1 103 ? -10.105 -4.516 6.850 1.00 94.25 103 ALA A O 1
ATOM 759 N N . ASP A 1 104 ? -11.717 -3.608 5.574 1.00 95.12 104 ASP A N 1
ATOM 760 C CA . ASP A 1 104 ? -11.639 -4.533 4.432 1.00 95.12 104 ASP A CA 1
ATOM 761 C C . ASP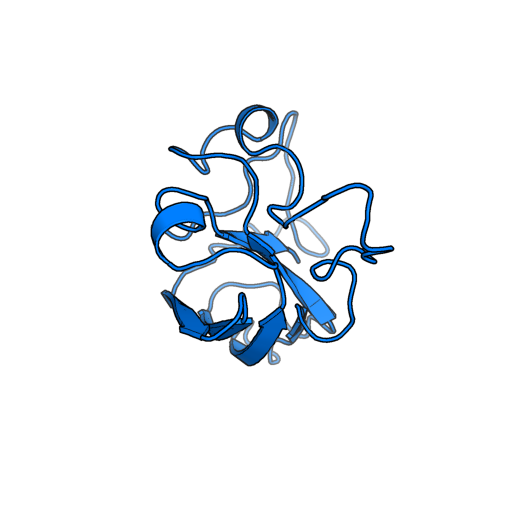 A 1 104 ? -11.673 -3.676 3.166 1.00 95.12 104 ASP A C 1
ATOM 763 O O . ASP A 1 104 ? -12.717 -3.132 2.793 1.00 95.12 104 ASP A O 1
ATOM 767 N N . HIS A 1 105 ? -10.510 -3.482 2.547 1.00 92.12 105 HIS A N 1
ATOM 768 C CA . HIS A 1 105 ? -10.356 -2.570 1.423 1.00 92.12 105 HIS A CA 1
ATOM 769 C C . HIS A 1 105 ? -9.651 -3.226 0.239 1.00 92.12 105 HIS A C 1
ATOM 771 O O . HIS A 1 105 ? -8.693 -3.983 0.402 1.00 92.12 105 HIS A O 1
ATOM 777 N N . ARG A 1 106 ? -10.134 -2.922 -0.970 1.00 93.81 106 ARG A N 1
ATOM 778 C CA . ARG A 1 106 ? -9.568 -3.411 -2.229 1.00 93.81 106 ARG A CA 1
ATOM 779 C C . ARG A 1 106 ? -9.436 -2.280 -3.228 1.00 93.81 106 ARG A C 1
ATOM 781 O O . ARG A 1 106 ? -10.416 -1.584 -3.491 1.00 93.81 106 ARG A O 1
ATOM 788 N N . PHE A 1 107 ? -8.265 -2.162 -3.837 1.00 93.19 107 PHE A N 1
ATOM 789 C CA . PHE A 1 107 ? -8.012 -1.175 -4.880 1.00 93.19 107 PHE A CA 1
ATOM 790 C C . PHE A 1 107 ? -6.987 -1.683 -5.893 1.00 93.19 107 PHE A C 1
ATOM 792 O O . PHE A 1 107 ? -6.301 -2.679 -5.672 1.00 93.19 107 PHE A O 1
ATOM 799 N N . TYR A 1 108 ? -6.918 -0.981 -7.021 1.00 92.62 108 TYR A N 1
ATOM 800 C CA . TYR A 1 108 ? -5.908 -1.191 -8.049 1.00 92.62 108 TYR A CA 1
ATOM 801 C C . TYR A 1 108 ? -5.057 0.064 -8.160 1.00 92.62 108 TYR A C 1
ATOM 803 O O . TYR A 1 108 ? -5.597 1.178 -8.185 1.00 92.62 108 TYR A O 1
ATOM 811 N N . VAL A 1 109 ? -3.749 -0.123 -8.272 1.00 91.38 109 VAL A N 1
ATOM 812 C CA . VAL A 1 109 ? -2.769 0.955 -8.387 1.00 91.38 109 VAL A CA 1
ATOM 813 C C . VAL A 1 109 ? -1.745 0.589 -9.451 1.00 91.38 109 VAL A C 1
ATOM 815 O O . VAL A 1 109 ? -1.333 -0.560 -9.542 1.00 91.38 109 VAL A O 1
ATOM 818 N N . TYR A 1 110 ? -1.373 1.550 -10.291 1.00 91.50 110 TYR A N 1
ATOM 819 C CA . TYR A 1 110 ? -0.236 1.390 -11.192 1.00 91.50 110 TYR A CA 1
ATOM 820 C C . TYR A 1 110 ? 0.988 1.935 -10.467 1.00 91.50 110 TYR A C 1
ATOM 822 O O . TYR A 1 110 ? 1.021 3.137 -10.202 1.00 91.50 110 TYR A O 1
ATOM 830 N N . ASN A 1 111 ? 1.967 1.086 -10.164 1.00 90.88 111 ASN A N 1
ATOM 831 C CA . ASN A 1 111 ? 3.271 1.534 -9.674 1.00 90.88 111 ASN A CA 1
ATOM 832 C C . ASN A 1 111 ? 4.388 1.349 -10.708 1.00 90.88 111 ASN A C 1
ATOM 834 O O . ASN A 1 111 ? 5.488 1.831 -10.478 1.00 90.88 111 ASN A O 1
ATOM 838 N N . GLY A 1 112 ? 4.095 0.726 -11.853 1.00 90.94 112 GLY A N 1
ATOM 839 C CA . GLY A 1 112 ? 5.019 0.602 -12.985 1.00 90.94 112 GLY A CA 1
ATOM 840 C C . GLY A 1 112 ? 6.050 -0.505 -12.866 1.00 90.94 112 GLY A C 1
ATOM 841 O O . GLY A 1 112 ? 6.882 -0.640 -13.751 1.00 90.94 112 GLY A O 1
ATOM 842 N N . TYR A 1 113 ? 5.945 -1.321 -11.824 1.00 89.94 113 TYR A N 1
ATOM 843 C CA . TYR A 1 113 ? 6.859 -2.416 -11.553 1.00 89.94 113 TYR A CA 1
ATOM 844 C C . TYR A 1 113 ? 6.183 -3.759 -1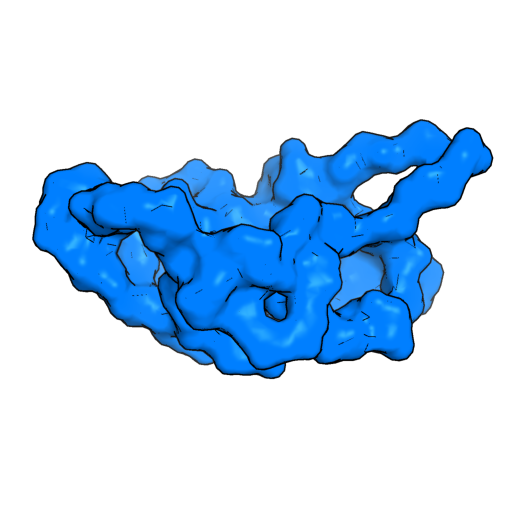1.770 1.00 89.94 113 TYR A C 1
ATOM 846 O O . TYR A 1 113 ? 4.999 -3.928 -11.457 1.00 89.94 113 TYR A O 1
ATOM 854 N N . ASP A 1 114 ? 6.932 -4.716 -12.310 1.00 89.69 114 ASP A N 1
ATOM 855 C CA . ASP A 1 114 ? 6.437 -6.076 -12.459 1.00 89.69 114 ASP A CA 1
ATOM 856 C C . ASP A 1 114 ? 6.468 -6.836 -11.121 1.00 89.69 114 ASP A C 1
ATOM 858 O O . ASP A 1 114 ? 6.704 -6.271 -10.052 1.00 89.69 114 ASP A O 1
ATOM 862 N N . TYR A 1 115 ? 6.151 -8.130 -11.144 1.00 88.00 115 TYR A N 1
ATOM 863 C CA . TYR A 1 115 ? 6.148 -8.931 -9.924 1.00 88.00 115 TYR A CA 1
ATOM 864 C C . TYR A 1 115 ? 7.504 -8.944 -9.207 1.00 88.00 115 TYR A C 1
ATOM 866 O O . TYR A 1 115 ? 7.523 -8.821 -7.985 1.00 88.00 115 TYR A O 1
ATOM 874 N N . GLU A 1 116 ? 8.604 -9.118 -9.943 1.00 89.62 116 GLU A N 1
ATOM 875 C CA . GLU A 1 116 ? 9.937 -9.298 -9.361 1.00 89.62 116 GLU A CA 1
ATOM 876 C C . GLU A 1 116 ? 10.428 -7.999 -8.723 1.00 89.62 116 GLU A C 1
ATOM 878 O O . GLU A 1 116 ? 10.959 -8.028 -7.616 1.00 89.62 116 GLU A O 1
ATOM 883 N N . ASP A 1 117 ? 10.144 -6.864 -9.358 1.00 90.12 117 ASP A N 1
ATOM 884 C CA . ASP A 1 117 ? 10.464 -5.530 -8.846 1.00 90.12 117 ASP A CA 1
ATOM 885 C C . ASP A 1 117 ? 9.711 -5.170 -7.550 1.00 90.12 117 ASP A C 1
ATOM 887 O O . ASP A 1 117 ? 10.096 -4.253 -6.837 1.00 90.12 117 ASP A O 1
ATOM 891 N N . ASN A 1 118 ? 8.602 -5.843 -7.235 1.00 87.75 118 ASN A N 1
ATOM 892 C CA . ASN A 1 118 ? 7.837 -5.600 -6.006 1.00 87.75 118 ASN A CA 1
ATOM 893 C C . ASN A 1 118 ? 8.206 -6.557 -4.863 1.00 87.75 118 ASN A C 1
ATOM 895 O O . ASN A 1 118 ? 7.663 -6.427 -3.762 1.00 87.75 118 ASN A O 1
ATOM 899 N N . LEU A 1 119 ? 9.073 -7.542 -5.113 1.00 86.50 119 LEU A N 1
ATOM 900 C CA . LEU A 1 119 ? 9.490 -8.490 -4.087 1.00 86.50 119 LEU A CA 1
ATOM 901 C C . LEU A 1 119 ? 10.353 -7.818 -3.024 1.00 86.50 119 LEU A C 1
ATOM 903 O O . LEU A 1 119 ? 11.066 -6.859 -3.288 1.00 86.50 119 LEU A O 1
ATOM 907 N N . ASP A 1 120 ? 10.254 -8.350 -1.808 1.00 84.75 120 ASP A N 1
ATOM 908 C CA . ASP A 1 120 ? 11.007 -7.942 -0.617 1.00 84.75 120 ASP A CA 1
ATOM 909 C C . ASP A 1 120 ? 10.747 -6.505 -0.122 1.00 84.75 120 ASP A C 1
ATOM 911 O O . ASP A 1 120 ? 11.012 -6.203 1.035 1.00 84.75 120 ASP A O 1
ATOM 915 N N . HIS A 1 121 ? 10.077 -5.658 -0.902 1.00 86.38 121 HIS A N 1
ATOM 916 C CA . HIS A 1 121 ? 9.632 -4.346 -0.452 1.00 86.38 121 HIS A CA 1
ATOM 917 C C . HIS A 1 121 ? 8.583 -4.403 0.672 1.00 86.38 121 HIS A C 1
ATOM 919 O O . HIS A 1 121 ? 7.735 -5.303 0.751 1.00 86.38 121 HIS A O 1
ATOM 925 N N . VAL A 1 122 ? 8.609 -3.397 1.547 1.00 85.06 122 VAL A N 1
ATOM 926 C CA . VAL A 1 122 ? 7.692 -3.293 2.688 1.00 85.06 122 VAL A CA 1
ATOM 927 C C . VAL A 1 122 ? 6.394 -2.580 2.317 1.00 85.06 122 VAL A C 1
ATOM 929 O O . VAL A 1 122 ? 6.389 -1.600 1.575 1.00 85.06 122 VAL A O 1
ATOM 932 N N . ILE A 1 123 ? 5.279 -3.052 2.881 1.00 86.19 123 ILE A N 1
ATOM 933 C CA . ILE A 1 123 ? 3.989 -2.357 2.825 1.00 86.19 123 ILE A CA 1
ATOM 934 C C . ILE A 1 123 ? 3.754 -1.655 4.158 1.00 86.19 123 ILE A C 1
ATOM 936 O O . ILE A 1 123 ? 3.742 -2.304 5.204 1.00 86.19 123 ILE A O 1
ATOM 940 N N . VAL A 1 124 ? 3.503 -0.351 4.108 1.00 84.56 124 VAL A N 1
ATOM 941 C CA . VAL A 1 124 ? 3.214 0.487 5.273 1.00 84.56 124 VAL A CA 1
ATOM 942 C C . VAL A 1 124 ? 1.745 0.887 5.276 1.00 84.56 124 VAL A C 1
ATOM 944 O O . VAL A 1 124 ? 1.175 1.219 4.236 1.00 84.56 124 VAL A O 1
ATOM 947 N N . VAL A 1 125 ? 1.138 0.877 6.462 1.00 83.69 125 VAL A N 1
ATOM 948 C CA . VAL A 1 125 ? -0.187 1.452 6.714 1.00 83.69 125 VAL A CA 1
ATOM 949 C C . VAL A 1 125 ? -0.044 2.692 7.593 1.00 83.69 125 VAL A C 1
ATOM 951 O O . VAL A 1 125 ? 0.620 2.659 8.627 1.00 83.69 125 VAL A O 1
ATOM 954 N N . HIS A 1 126 ? -0.679 3.783 7.181 1.00 77.50 126 HIS A N 1
ATOM 955 C CA . HIS A 1 126 ? -0.725 5.045 7.917 1.00 77.50 126 HIS A CA 1
ATOM 956 C C . HIS A 1 126 ? -2.103 5.225 8.560 1.00 77.50 126 HIS A C 1
ATOM 958 O O . HIS A 1 126 ? -3.091 4.721 8.020 1.00 77.50 126 HIS A O 1
ATOM 964 N N . GLY A 1 127 ? -2.147 5.915 9.703 1.00 70.00 127 GLY A N 1
ATOM 965 C CA . GLY A 1 127 ? -3.363 6.362 10.395 1.00 70.00 127 GLY A CA 1
ATOM 966 C C . GLY A 1 127 ? -3.567 7.862 10.261 1.00 70.00 127 GLY A C 1
ATOM 967 O O . GLY A 1 127 ? -2.532 8.567 10.224 1.00 70.00 127 GLY A O 1
#

Radius of gyration: 14.59 Å; chains: 1; bounding box: 31×22×44 Å

InterPro domains:
  IPR036423 Superoxide dismutase-like, copper/zinc binding domain superfamily [SSF49329] (25-75)